Protein AF-A0A6P0RZ44-F1 (afdb_monomer_lite)

Radius of gyration: 16.46 Å; chains: 1; bounding box: 52×28×26 Å

pLDDT: mean 89.08, std 12.03, range [58.03, 98.38]

Foldseek 3Di:
DPPVVVVVVVVVVVVVVVVVLVVQQVVFVVVCVVVVDQKDFDWDADPQQKIAGCYMDGDPPDDDDRHGPIGHNVD

Structure (mmCIF, N/CA/C/O backbone):
data_AF-A0A6P0RZ44-F1
#
_entry.id   AF-A0A6P0RZ44-F1
#
loop_
_atom_site.group_PDB
_atom_site.id
_atom_site.type_symbol
_atom_site.label_atom_id
_atom_site.label_alt_id
_atom_site.label_comp_id
_atom_site.label_asym_id
_atom_site.label_entity_id
_atom_site.label_seq_id
_atom_site.pdbx_PDB_ins_code
_atom_site.Cartn_x
_atom_site.Cartn_y
_atom_site.Cartn_z
_atom_site.occupancy
_atom_site.B_iso_or_equiv
_atom_site.auth_seq_id
_atom_site.auth_comp_id
_atom_site.auth_asym_id
_atom_site.auth_atom_id
_atom_site.pdbx_PDB_model_num
ATOM 1 N N . MET A 1 1 ? 38.457 15.712 3.304 1.00 58.72 1 MET A N 1
ATOM 2 C CA . MET A 1 1 ? 37.277 16.544 2.970 1.00 58.72 1 MET A CA 1
ATOM 3 C C . MET A 1 1 ? 36.171 15.791 2.206 1.00 58.72 1 MET A C 1
ATOM 5 O O . MET A 1 1 ? 35.015 15.980 2.541 1.00 58.72 1 MET A O 1
ATOM 9 N N . TYR A 1 2 ? 36.469 14.883 1.261 1.00 59.97 2 TYR A N 1
ATOM 10 C CA . TYR A 1 2 ? 35.446 14.184 0.444 1.00 59.97 2 TYR A CA 1
ATOM 11 C C . TYR A 1 2 ? 34.569 13.128 1.161 1.00 59.97 2 TYR A C 1
ATOM 13 O O . TYR A 1 2 ? 33.435 12.895 0.748 1.00 59.97 2 TYR A O 1
ATOM 21 N N . LYS A 1 3 ? 35.040 12.508 2.254 1.00 59.81 3 LYS A N 1
ATOM 22 C CA . LYS A 1 3 ? 34.295 11.445 2.970 1.00 59.81 3 LYS A CA 1
ATOM 23 C C . LYS A 1 3 ? 32.991 11.924 3.631 1.00 59.81 3 LYS A C 1
ATOM 25 O O . LYS A 1 3 ? 32.004 11.198 3.605 1.00 59.81 3 LYS A O 1
ATOM 30 N N . GLY A 1 4 ? 32.967 13.140 4.186 1.00 75.94 4 GLY A N 1
ATOM 31 C CA . GLY A 1 4 ? 31.791 13.678 4.886 1.00 75.94 4 GLY A CA 1
ATOM 32 C C . GLY A 1 4 ? 30.618 14.005 3.956 1.00 75.94 4 GLY A C 1
ATOM 33 O O . GLY A 1 4 ? 29.468 13.770 4.308 1.00 75.94 4 GLY A O 1
ATOM 34 N N . LEU A 1 5 ? 30.901 14.472 2.736 1.00 81.38 5 LEU A N 1
ATOM 35 C CA . LEU A 1 5 ? 29.875 14.774 1.729 1.00 81.38 5 LEU A CA 1
ATOM 36 C C . LEU A 1 5 ? 29.198 13.508 1.192 1.00 81.38 5 LEU A C 1
ATOM 38 O O . LEU A 1 5 ? 27.988 13.504 0.981 1.00 81.38 5 LEU A O 1
ATOM 42 N N . LEU A 1 6 ? 29.959 12.422 1.011 1.00 85.00 6 LEU A N 1
ATOM 43 C CA . LEU A 1 6 ? 29.401 11.134 0.599 1.00 85.00 6 LEU A CA 1
ATOM 44 C C . LEU A 1 6 ? 28.492 10.549 1.686 1.00 85.00 6 LEU A C 1
ATOM 46 O O . LEU A 1 6 ? 27.381 10.129 1.376 1.00 85.00 6 LEU A O 1
ATOM 50 N N . LEU A 1 7 ? 28.931 10.599 2.948 1.00 86.38 7 LEU A N 1
ATOM 51 C CA . LEU A 1 7 ? 28.120 10.216 4.107 1.00 86.38 7 LEU A CA 1
ATOM 52 C C . LEU A 1 7 ? 26.839 11.052 4.195 1.00 86.38 7 LEU A C 1
ATOM 54 O O . LEU A 1 7 ? 25.761 10.482 4.282 1.00 86.38 7 LEU A O 1
ATOM 58 N N . ASN A 1 8 ? 26.922 12.379 4.072 1.00 84.94 8 ASN A N 1
ATOM 59 C CA . ASN A 1 8 ? 25.738 13.243 4.081 1.00 84.94 8 ASN A CA 1
ATOM 60 C C . ASN A 1 8 ? 24.784 12.950 2.919 1.00 84.94 8 ASN A C 1
ATOM 62 O O . ASN A 1 8 ? 23.574 12.937 3.119 1.00 84.94 8 ASN A O 1
ATOM 66 N N . ARG A 1 9 ? 25.300 12.663 1.718 1.00 79.00 9 ARG A N 1
ATOM 67 C CA . ARG A 1 9 ? 24.475 12.284 0.564 1.00 79.00 9 ARG A CA 1
ATOM 68 C C . ARG A 1 9 ? 23.825 10.914 0.750 1.00 79.00 9 ARG A C 1
ATOM 70 O O . ARG A 1 9 ? 22.658 10.761 0.415 1.00 79.00 9 ARG A O 1
ATOM 77 N N . MET A 1 10 ? 24.546 9.928 1.284 1.00 75.44 10 MET A N 1
ATOM 78 C CA . MET A 1 10 ? 23.990 8.611 1.617 1.00 75.44 10 MET A CA 1
ATOM 79 C C . MET A 1 10 ? 22.902 8.741 2.683 1.00 75.44 10 MET A C 1
ATOM 81 O O . MET A 1 10 ? 21.789 8.282 2.461 1.00 75.44 10 MET A O 1
ATOM 85 N N . THR A 1 11 ? 23.179 9.450 3.777 1.00 77.56 11 THR A N 1
ATOM 86 C CA . THR A 1 11 ? 22.223 9.710 4.859 1.00 77.56 11 THR A CA 1
ATOM 87 C C . THR A 1 11 ? 21.015 10.509 4.376 1.00 77.56 11 THR A C 1
ATOM 89 O O . THR A 1 11 ? 19.894 10.186 4.741 1.00 77.56 11 THR A O 1
ATOM 92 N N . SER A 1 12 ? 21.205 11.516 3.520 1.00 73.38 12 SER A N 1
ATOM 93 C CA . SER A 1 12 ? 20.110 12.270 2.899 1.00 73.38 12 SER A CA 1
ATOM 94 C C . SER A 1 12 ? 19.273 11.386 1.973 1.00 73.38 12 SER A C 1
ATOM 96 O O . SER A 1 12 ? 18.055 11.435 2.060 1.00 73.38 12 SER A O 1
ATOM 98 N N . ARG A 1 13 ? 19.878 10.508 1.160 1.00 66.38 13 ARG A N 1
ATOM 99 C CA . ARG A 1 13 ? 19.131 9.537 0.337 1.00 66.38 13 ARG A CA 1
ATOM 100 C C . ARG A 1 13 ? 18.364 8.520 1.188 1.00 66.38 13 ARG A C 1
ATOM 102 O O . ARG A 1 13 ? 17.224 8.229 0.858 1.00 66.38 13 ARG A O 1
ATOM 109 N N . ILE A 1 14 ? 18.959 8.041 2.284 1.00 66.62 14 ILE A N 1
ATOM 110 C CA . ILE A 1 14 ? 18.305 7.158 3.266 1.00 66.62 14 ILE A CA 1
ATOM 111 C C . ILE A 1 14 ? 17.140 7.888 3.963 1.00 66.62 14 ILE A C 1
ATOM 113 O O . ILE A 1 14 ? 16.079 7.308 4.174 1.00 66.62 14 ILE A O 1
ATOM 117 N N . ARG A 1 15 ? 17.298 9.178 4.278 1.00 64.88 15 ARG A N 1
ATOM 118 C CA . ARG A 1 15 ? 16.239 10.017 4.862 1.00 64.88 15 ARG A CA 1
ATOM 119 C C . ARG A 1 15 ? 15.132 10.360 3.866 1.00 64.88 15 ARG A C 1
ATOM 121 O O . ARG A 1 15 ? 13.970 10.270 4.219 1.00 64.88 15 ARG A O 1
ATOM 128 N N . HIS A 1 16 ? 15.455 10.646 2.610 1.00 61.31 16 HIS A N 1
ATOM 129 C CA . HIS A 1 16 ? 14.450 10.867 1.566 1.00 61.31 16 HIS A CA 1
ATOM 130 C C . HIS A 1 16 ? 13.638 9.606 1.246 1.00 61.31 16 HIS A C 1
ATOM 132 O O . HIS A 1 16 ? 12.465 9.720 0.904 1.00 61.31 16 HIS A O 1
ATOM 138 N N . SER A 1 17 ? 14.218 8.405 1.377 1.00 58.03 17 SER A N 1
ATOM 139 C CA . SER A 1 17 ? 13.433 7.167 1.291 1.00 58.03 17 SER A CA 1
ATOM 140 C C . SER A 1 17 ? 12.489 6.963 2.479 1.00 58.03 17 SER A C 1
ATOM 142 O O . SER A 1 17 ? 11.459 6.321 2.303 1.00 58.03 17 SER A O 1
ATOM 144 N N . LEU A 1 18 ? 12.808 7.516 3.658 1.00 61.03 18 LEU A N 1
ATOM 145 C CA . LEU A 1 18 ? 11.916 7.481 4.825 1.00 61.03 18 LEU A CA 1
ATOM 146 C C . LEU A 1 18 ? 10.698 8.399 4.614 1.00 61.03 18 LEU A C 1
ATOM 148 O O . LEU A 1 18 ? 9.573 7.955 4.816 1.00 61.03 18 LEU A O 1
ATOM 152 N N . GLU A 1 19 ? 10.903 9.600 4.067 1.00 77.88 19 G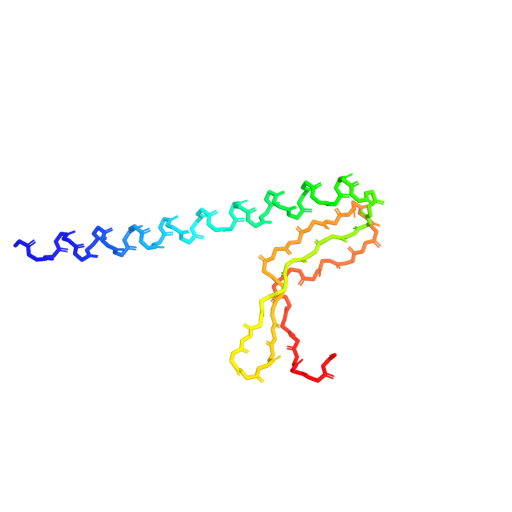LU A N 1
ATOM 153 C CA . GLU A 1 19 ? 9.813 10.528 3.707 1.00 77.88 19 GLU A CA 1
ATOM 154 C C . GLU A 1 19 ? 8.861 9.941 2.654 1.00 77.88 19 GLU A C 1
ATOM 156 O O . GLU A 1 19 ? 7.649 10.124 2.722 1.00 77.88 19 GLU A O 1
ATOM 161 N N . LEU A 1 20 ? 9.387 9.196 1.673 1.00 85.12 20 LEU A N 1
ATOM 162 C CA . LEU A 1 20 ? 8.543 8.591 0.644 1.00 85.12 20 LEU A CA 1
ATOM 163 C C . LEU A 1 20 ? 7.544 7.601 1.253 1.00 85.12 20 LEU A C 1
ATOM 165 O O . LEU A 1 20 ? 6.366 7.650 0.911 1.00 85.12 20 LEU A O 1
ATOM 169 N N . GLN A 1 21 ? 7.981 6.720 2.158 1.00 87.62 21 GLN A N 1
ATOM 170 C CA . GLN A 1 21 ? 7.063 5.762 2.777 1.00 87.62 21 GLN A CA 1
ATOM 171 C C . GLN A 1 21 ? 5.994 6.470 3.617 1.00 87.62 21 GLN A C 1
ATOM 173 O O . GLN A 1 21 ? 4.840 6.039 3.606 1.00 87.62 21 GLN A O 1
ATOM 178 N N . GLU A 1 22 ? 6.345 7.560 4.302 1.00 88.62 22 GLU A N 1
ATOM 179 C CA . GLU A 1 22 ? 5.395 8.383 5.057 1.00 88.62 22 GLU A CA 1
ATOM 180 C C . GLU A 1 22 ? 4.357 9.035 4.135 1.00 88.62 22 GLU A C 1
ATOM 182 O O . GLU A 1 22 ? 3.158 8.866 4.358 1.00 88.62 22 GLU A O 1
ATOM 187 N N . ILE A 1 23 ? 4.795 9.669 3.040 1.00 89.81 23 ILE A N 1
ATOM 188 C CA . ILE A 1 23 ? 3.911 10.271 2.027 1.00 89.81 23 ILE A CA 1
ATOM 189 C C . ILE A 1 23 ? 2.962 9.224 1.438 1.00 89.81 23 ILE A C 1
ATOM 191 O O . ILE A 1 23 ? 1.753 9.449 1.357 1.00 89.81 23 ILE A O 1
ATOM 195 N N . LEU A 1 24 ? 3.487 8.065 1.035 1.00 95.25 24 LEU A N 1
ATOM 196 C CA . LEU A 1 24 ? 2.684 6.998 0.438 1.00 95.25 24 LEU A CA 1
ATOM 197 C C . LEU A 1 24 ? 1.677 6.423 1.441 1.00 95.25 24 LEU A C 1
ATOM 199 O O . LEU A 1 24 ? 0.531 6.175 1.071 1.00 95.25 24 LEU A O 1
ATOM 203 N N . SER A 1 25 ? 2.082 6.254 2.705 1.00 94.88 25 SER A N 1
ATOM 204 C CA . SER A 1 25 ? 1.217 5.751 3.782 1.00 94.88 25 SER A CA 1
ATOM 205 C C . SER A 1 25 ? 0.101 6.741 4.126 1.00 94.88 25 SER A C 1
ATOM 207 O O . SER A 1 25 ? -1.055 6.338 4.271 1.00 94.88 25 SER A O 1
ATOM 209 N N . ALA A 1 26 ? 0.417 8.037 4.199 1.00 94.81 26 ALA A N 1
ATOM 210 C CA . ALA A 1 26 ? -0.576 9.094 4.379 1.00 94.81 26 ALA A CA 1
ATOM 211 C C . ALA A 1 26 ? -1.570 9.113 3.208 1.00 94.81 26 ALA A C 1
ATOM 213 O O . ALA A 1 26 ? -2.780 9.059 3.425 1.00 94.81 26 ALA A O 1
ATOM 214 N N . THR A 1 27 ? -1.061 9.045 1.973 1.00 96.38 27 THR A N 1
ATOM 215 C CA . THR A 1 27 ? -1.873 9.043 0.746 1.00 96.38 27 THR A CA 1
ATOM 216 C C . THR A 1 27 ? -2.894 7.904 0.737 1.00 96.38 27 THR A C 1
ATOM 218 O O . THR A 1 27 ? -4.084 8.146 0.545 1.00 96.38 27 THR A O 1
ATOM 221 N N . VAL A 1 28 ? -2.472 6.653 0.977 1.00 98.31 28 VAL A N 1
ATOM 222 C CA . VAL A 1 28 ? -3.410 5.511 0.974 1.00 98.31 28 VAL A CA 1
ATOM 223 C C . VAL A 1 28 ? -4.441 5.600 2.100 1.00 98.31 28 VAL A C 1
ATOM 225 O O . VAL A 1 28 ? -5.579 5.174 1.908 1.00 98.31 28 VAL A O 1
ATOM 228 N N . SER A 1 29 ? -4.073 6.162 3.254 1.00 97.75 29 SER A N 1
ATOM 229 C CA . SER A 1 29 ? -4.984 6.357 4.386 1.00 97.75 29 SER A CA 1
ATOM 230 C C . SER A 1 29 ? -6.055 7.408 4.079 1.00 97.75 29 SER A C 1
ATOM 232 O O . SER A 1 29 ? -7.252 7.132 4.211 1.00 97.75 29 SER A O 1
ATOM 234 N N . GLU A 1 30 ? -5.637 8.581 3.598 1.00 97.88 30 GLU A N 1
ATOM 235 C CA . GLU A 1 30 ? -6.531 9.683 3.230 1.00 97.88 30 GLU A CA 1
ATOM 236 C C . GLU A 1 30 ? -7.455 9.291 2.076 1.00 97.88 30 GLU A C 1
ATOM 238 O O . GLU A 1 30 ? -8.666 9.486 2.167 1.00 97.88 30 GLU A O 1
ATOM 243 N N . MET A 1 31 ? -6.922 8.652 1.030 1.00 98.31 31 MET A N 1
ATOM 244 C CA . MET A 1 31 ? -7.724 8.185 -0.101 1.00 98.31 31 MET A CA 1
ATOM 245 C C . MET A 1 31 ? -8.750 7.129 0.305 1.00 98.31 31 MET A C 1
ATOM 247 O O . MET A 1 31 ? -9.882 7.182 -0.168 1.00 98.31 31 MET A O 1
ATOM 251 N N . ARG A 1 32 ? -8.396 6.176 1.181 1.00 98.19 32 ARG A N 1
ATOM 252 C CA . ARG A 1 32 ? -9.355 5.163 1.649 1.00 98.19 32 ARG A CA 1
ATOM 253 C C . ARG A 1 32 ? -10.509 5.815 2.409 1.00 98.19 32 ARG A C 1
ATOM 255 O O . ARG A 1 32 ? -11.655 5.431 2.203 1.00 98.19 32 ARG A O 1
ATOM 262 N N . SER A 1 33 ? -10.197 6.795 3.259 1.00 96.31 33 SER A N 1
ATOM 263 C CA . SER A 1 33 ? -11.196 7.575 3.993 1.00 96.31 33 SER A CA 1
ATOM 264 C C . SER A 1 33 ? -12.074 8.406 3.055 1.00 96.31 33 SER A C 1
ATOM 266 O O . SER A 1 33 ? -13.285 8.441 3.227 1.00 96.31 33 SER A O 1
ATOM 268 N N . PHE A 1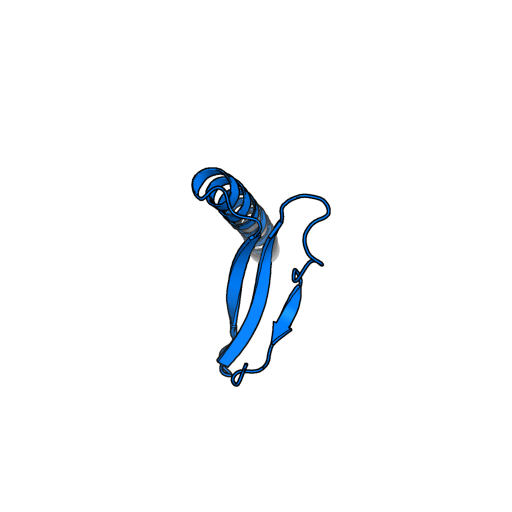 34 ? -11.474 9.070 2.066 1.00 97.44 34 PHE A N 1
ATOM 269 C CA . PHE A 1 34 ? -12.185 9.907 1.100 1.00 97.44 34 PHE A CA 1
ATOM 270 C C . PHE A 1 34 ? -13.118 9.100 0.188 1.00 97.44 34 PHE A C 1
ATOM 272 O O . PHE A 1 34 ? -14.235 9.529 -0.081 1.00 97.44 34 PHE A O 1
ATOM 279 N N . LEU A 1 35 ? -12.666 7.935 -0.281 1.00 97.31 35 LEU A N 1
ATOM 280 C CA . LEU A 1 35 ? -13.427 7.066 -1.182 1.00 97.31 35 LEU A CA 1
ATOM 281 C C . LEU A 1 35 ? -14.432 6.158 -0.457 1.00 97.31 35 LEU A C 1
ATOM 283 O O . LEU A 1 35 ? -15.168 5.449 -1.137 1.00 97.31 35 LEU A O 1
ATOM 287 N N . ASP A 1 36 ? -14.420 6.133 0.881 1.00 95.75 36 ASP A N 1
ATOM 288 C CA . ASP A 1 36 ? -15.187 5.204 1.724 1.00 95.75 36 ASP A CA 1
ATOM 289 C C . ASP A 1 36 ? -15.135 3.752 1.211 1.00 95.75 36 ASP A C 1
ATOM 291 O O . ASP A 1 36 ? -16.141 3.102 0.934 1.00 95.75 36 ASP A O 1
ATOM 295 N N . THR A 1 37 ? -13.912 3.256 1.009 1.00 96.38 37 THR A N 1
ATOM 296 C CA . THR A 1 37 ? -13.665 1.925 0.441 1.00 96.38 37 THR A CA 1
ATOM 297 C C . THR A 1 37 ? -12.898 1.017 1.399 1.00 96.38 37 THR A C 1
ATOM 299 O O . THR A 1 37 ? -12.226 1.460 2.337 1.00 96.38 37 THR A O 1
ATOM 302 N N . ASP A 1 38 ? -12.961 -0.287 1.140 1.00 96.69 38 ASP A N 1
ATOM 303 C CA . ASP A 1 38 ? -12.339 -1.311 1.979 1.00 96.69 38 ASP A CA 1
ATOM 304 C C . ASP A 1 38 ? -10.812 -1.359 1.833 1.00 96.69 38 ASP A C 1
ATOM 306 O O . ASP A 1 38 ? -10.121 -1.795 2.758 1.00 96.69 38 ASP A O 1
ATOM 310 N N . ARG A 1 39 ? -10.263 -0.909 0.696 1.00 97.75 39 ARG A N 1
ATOM 311 C CA . ARG A 1 39 ? -8.816 -0.901 0.442 1.00 97.75 39 ARG A CA 1
ATOM 312 C C . ARG A 1 39 ? -8.396 0.171 -0.556 1.00 97.75 39 ARG A C 1
ATOM 314 O O . ARG A 1 39 ? -8.983 0.295 -1.625 1.00 97.75 39 ARG A O 1
ATOM 321 N N . VAL A 1 40 ? -7.276 0.826 -0.261 1.00 98.38 40 VAL A N 1
ATOM 322 C CA . VAL A 1 40 ? -6.463 1.558 -1.244 1.00 98.38 40 VAL A CA 1
ATOM 323 C C . VAL A 1 40 ? -5.031 1.042 -1.160 1.00 98.38 40 VAL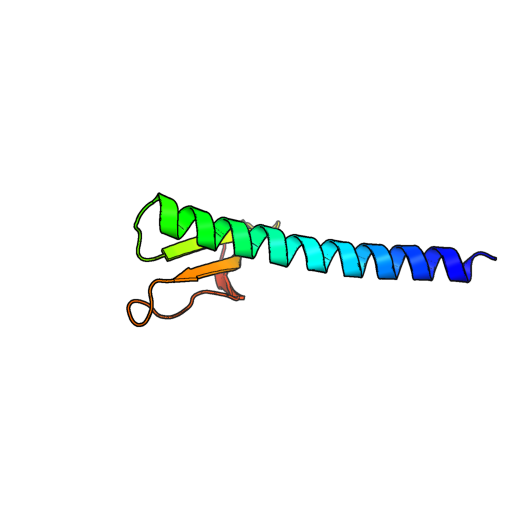 A C 1
ATOM 325 O O . VAL A 1 40 ? -4.520 0.790 -0.069 1.00 98.38 40 VAL A O 1
ATOM 328 N N . LYS A 1 41 ? -4.381 0.865 -2.311 1.00 97.75 41 LYS A N 1
ATOM 329 C CA . LYS A 1 41 ? -2.983 0.436 -2.397 1.00 97.75 41 LYS A CA 1
ATOM 330 C C . LYS A 1 41 ? -2.238 1.222 -3.468 1.00 97.75 41 LYS A C 1
ATOM 332 O O . LYS A 1 41 ? -2.828 1.577 -4.485 1.00 97.75 41 LYS A O 1
ATOM 337 N N . ILE A 1 42 ? -0.946 1.446 -3.256 1.00 98.25 42 ILE A N 1
ATOM 338 C CA . ILE A 1 42 ? -0.039 1.978 -4.276 1.00 98.25 42 ILE A CA 1
ATOM 339 C C . ILE A 1 42 ? 0.811 0.827 -4.797 1.00 98.25 42 ILE A C 1
ATOM 341 O O . ILE A 1 42 ? 1.475 0.129 -4.026 1.00 98.25 42 ILE A O 1
ATOM 345 N N . TYR A 1 43 ? 0.763 0.639 -6.112 1.00 97.38 43 TYR A N 1
ATOM 346 C CA . TYR A 1 43 ? 1.464 -0.415 -6.830 1.00 97.38 43 TYR A CA 1
ATOM 347 C C . TYR A 1 43 ? 2.629 0.186 -7.621 1.00 97.38 43 TYR A C 1
ATOM 349 O O . TYR A 1 43 ? 2.421 1.080 -8.441 1.00 97.38 43 TYR A O 1
ATOM 357 N N . ARG A 1 44 ? 3.852 -0.280 -7.360 1.00 96.94 44 ARG A N 1
ATOM 358 C CA . ARG A 1 44 ? 5.052 0.132 -8.093 1.00 96.94 44 ARG A CA 1
ATOM 359 C C . ARG A 1 44 ? 5.356 -0.892 -9.171 1.00 96.94 44 ARG A C 1
ATOM 361 O O . ARG A 1 44 ? 5.571 -2.055 -8.849 1.00 96.94 44 ARG A O 1
ATOM 368 N N . PHE A 1 45 ? 5.405 -0.436 -10.416 1.00 97.00 45 PHE A N 1
ATOM 369 C CA . PHE A 1 45 ? 5.905 -1.235 -11.528 1.00 97.00 45 PHE A CA 1
ATOM 370 C C . PHE A 1 45 ? 7.433 -1.263 -11.527 1.00 97.00 45 PHE A C 1
ATOM 372 O O . PHE A 1 45 ? 8.081 -0.235 -11.315 1.00 97.00 45 PHE A O 1
ATOM 379 N N . GLU A 1 46 ? 7.983 -2.436 -11.797 1.00 96.12 46 GLU A N 1
ATOM 380 C CA . GLU A 1 46 ? 9.396 -2.663 -12.063 1.00 96.12 46 GLU A CA 1
ATOM 381 C C . GLU A 1 46 ? 9.647 -2.677 -13.589 1.00 96.12 46 GLU A C 1
ATOM 383 O O . GLU A 1 46 ? 8.703 -2.796 -14.379 1.00 96.12 46 GLU A O 1
ATOM 388 N N . PRO A 1 47 ? 10.903 -2.531 -14.056 1.00 97.06 47 PRO A N 1
ATOM 389 C CA . PRO A 1 47 ? 11.202 -2.419 -15.488 1.00 97.06 47 PRO A CA 1
ATOM 390 C C . PRO A 1 47 ? 10.802 -3.633 -16.337 1.00 97.06 47 PRO A C 1
ATOM 392 O O . PRO A 1 47 ? 10.607 -3.493 -17.542 1.00 97.06 47 PRO A O 1
ATOM 395 N N . ASP A 1 48 ? 10.699 -4.816 -15.729 1.00 96.38 48 ASP A N 1
ATOM 396 C CA . ASP A 1 48 ? 10.262 -6.052 -16.386 1.00 96.38 48 ASP A CA 1
ATOM 397 C C . ASP A 1 48 ? 8.728 -6.185 -16.468 1.00 96.38 48 ASP A C 1
ATOM 399 O O . ASP A 1 48 ? 8.218 -7.195 -16.951 1.00 96.38 48 ASP A O 1
ATOM 403 N N . GLY A 1 49 ? 7.992 -5.166 -16.014 1.00 95.00 49 GLY A N 1
ATOM 404 C CA . GLY A 1 49 ? 6.533 -5.132 -15.991 1.00 95.00 49 GLY A CA 1
ATOM 405 C C . GLY A 1 49 ? 5.912 -5.813 -14.773 1.00 95.00 49 GLY A C 1
ATOM 406 O O . GLY A 1 49 ? 4.709 -5.665 -14.565 1.00 95.00 49 GLY A O 1
ATOM 407 N N . SER A 1 50 ? 6.698 -6.515 -13.948 1.00 97.69 50 SER A N 1
ATOM 408 C CA . SER A 1 50 ? 6.232 -6.984 -12.642 1.00 97.69 50 SER A CA 1
ATOM 409 C C . SER A 1 50 ? 5.962 -5.797 -11.716 1.00 97.69 50 SER A C 1
ATOM 411 O O . SER A 1 50 ? 6.253 -4.640 -12.037 1.00 97.69 50 SER A O 1
ATOM 413 N N . GLY A 1 51 ? 5.393 -6.048 -10.544 1.00 97.31 51 GLY A N 1
ATOM 414 C CA . GLY A 1 51 ? 5.306 -4.984 -9.562 1.00 97.31 51 GLY A CA 1
ATOM 415 C C . GLY A 1 51 ? 4.991 -5.431 -8.154 1.00 97.31 51 GLY A C 1
ATOM 416 O O . GLY A 1 51 ? 4.782 -6.608 -7.864 1.00 97.31 51 GLY A O 1
ATOM 417 N N . GLN A 1 52 ? 5.005 -4.448 -7.264 1.00 97.88 52 GLN A N 1
ATOM 418 C CA . GLN A 1 52 ? 4.898 -4.643 -5.829 1.00 97.88 52 GLN A CA 1
ATOM 419 C C . GLN A 1 52 ? 3.897 -3.661 -5.225 1.00 97.88 52 GLN A C 1
ATOM 421 O O . GLN A 1 52 ? 3.864 -2.481 -5.579 1.00 97.88 52 GLN A O 1
ATOM 426 N N . VAL A 1 53 ? 3.126 -4.114 -4.237 1.00 98.12 53 VAL A N 1
ATOM 427 C CA . VAL A 1 53 ? 2.361 -3.203 -3.376 1.00 98.12 53 VAL A CA 1
ATOM 428 C C . VAL A 1 53 ? 3.298 -2.565 -2.353 1.00 98.12 53 VAL A C 1
ATOM 430 O O . VAL A 1 53 ? 3.789 -3.247 -1.454 1.00 98.12 53 VAL A O 1
ATOM 433 N N . ILE A 1 54 ? 3.530 -1.256 -2.474 1.00 96.94 54 ILE A N 1
ATOM 434 C CA . ILE A 1 54 ? 4.504 -0.517 -1.646 1.00 96.94 54 ILE A CA 1
ATOM 435 C C . ILE A 1 54 ? 3.858 0.334 -0.543 1.00 96.94 54 ILE A C 1
ATOM 437 O O . ILE A 1 54 ? 4.528 0.753 0.398 1.00 96.94 54 ILE A O 1
ATOM 441 N N . ALA A 1 55 ? 2.550 0.571 -0.627 1.00 97.50 55 ALA A N 1
ATOM 442 C CA . ALA A 1 55 ? 1.755 1.155 0.447 1.00 97.50 55 ALA A CA 1
ATOM 443 C C . ALA A 1 55 ? 0.325 0.623 0.377 1.00 97.50 55 ALA A C 1
ATOM 445 O O . ALA A 1 55 ? -0.193 0.355 -0.710 1.00 97.50 55 ALA A O 1
ATOM 446 N N . GLU A 1 56 ? -0.311 0.469 1.532 1.00 98.31 56 GLU A N 1
ATOM 447 C CA . GLU A 1 56 ? -1.655 -0.085 1.648 1.00 98.31 56 GLU A CA 1
ATOM 448 C C . GLU A 1 56 ? -2.391 0.539 2.843 1.00 98.31 56 GLU A C 1
ATOM 450 O O . GLU A 1 56 ? -1.807 0.746 3.905 1.00 98.31 56 GLU A O 1
ATOM 455 N N . SER A 1 57 ? -3.685 0.813 2.673 1.00 98.00 57 SER A N 1
ATOM 456 C CA . SER A 1 57 ? -4.636 1.041 3.761 1.00 98.00 57 SER A CA 1
ATOM 457 C C . SER A 1 57 ? -5.805 0.077 3.588 1.00 98.00 57 SER A C 1
ATOM 459 O O . SER A 1 57 ? -6.372 -0.013 2.497 1.00 98.00 57 SER A O 1
ATOM 461 N N . ILE A 1 58 ? -6.168 -0.639 4.654 1.00 97.25 58 ILE A N 1
ATOM 462 C CA . ILE A 1 58 ? -7.275 -1.604 4.676 1.00 97.25 58 ILE A CA 1
ATOM 463 C C . ILE A 1 58 ? -8.262 -1.272 5.789 1.00 97.25 58 ILE A C 1
ATOM 465 O O . ILE A 1 58 ? -7.874 -0.847 6.878 1.00 97.25 58 ILE A O 1
ATOM 469 N N . ALA A 1 59 ? -9.544 -1.505 5.527 1.00 94.31 59 ALA A N 1
ATOM 470 C CA . ALA A 1 59 ? -10.545 -1.548 6.578 1.00 94.31 59 ALA A CA 1
ATOM 471 C C . ALA A 1 59 ? -10.226 -2.706 7.550 1.00 94.31 59 ALA A C 1
ATOM 473 O O . ALA A 1 59 ? -9.900 -3.814 7.099 1.00 94.31 59 ALA A O 1
ATOM 474 N N . PRO A 1 60 ? -10.324 -2.488 8.874 1.00 86.69 60 PRO A N 1
ATOM 475 C CA . PRO A 1 60 ? -10.069 -3.533 9.859 1.00 86.69 60 PRO A CA 1
ATOM 476 C C . PRO A 1 60 ? -10.909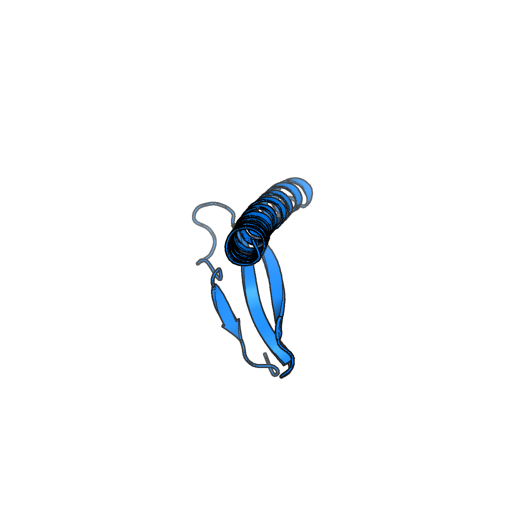 -4.791 9.603 1.00 86.69 60 PRO A C 1
ATOM 478 O O . PRO A 1 60 ? -12.110 -4.704 9.355 1.00 86.69 60 PRO A O 1
ATOM 481 N N . ASN A 1 61 ? -10.275 -5.964 9.698 1.00 81.62 61 ASN A N 1
ATOM 482 C CA . ASN A 1 61 ? -10.911 -7.290 9.657 1.00 81.62 61 ASN A CA 1
ATOM 483 C C . ASN A 1 61 ? -11.715 -7.640 8.388 1.00 81.62 61 ASN A C 1
ATOM 485 O O . ASN A 1 61 ? -12.501 -8.584 8.426 1.00 81.62 61 ASN A O 1
ATOM 489 N N . ARG A 1 62 ? -11.531 -6.932 7.263 1.00 83.81 62 ARG A N 1
ATOM 490 C CA .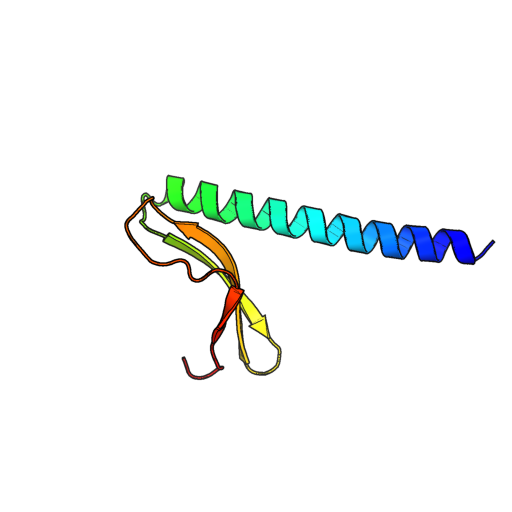 ARG A 1 62 ? -12.228 -7.268 6.005 1.00 83.81 62 ARG A CA 1
ATOM 491 C C . ARG A 1 62 ? -11.410 -8.103 5.029 1.00 83.81 62 ARG A C 1
ATOM 493 O O . ARG A 1 62 ? -11.954 -9.016 4.419 1.00 83.81 62 ARG A O 1
ATOM 500 N N . LEU A 1 63 ? -10.129 -7.781 4.843 1.00 93.00 63 LEU A N 1
ATOM 501 C CA . LEU A 1 63 ? -9.312 -8.344 3.765 1.00 93.00 63 LEU A CA 1
ATOM 502 C C . LEU A 1 63 ? -7.877 -8.648 4.237 1.00 93.00 63 LEU A C 1
ATOM 504 O O . LEU A 1 63 ? -7.332 -7.881 5.033 1.00 93.00 63 LEU A O 1
ATOM 508 N N . PRO A 1 64 ? -7.223 -9.708 3.721 1.00 95.00 64 PRO A N 1
ATOM 509 C CA . PRO A 1 64 ? -5.823 -10.009 4.031 1.00 95.00 64 PRO A CA 1
ATOM 510 C C . PRO A 1 64 ? -4.885 -8.993 3.372 1.00 95.00 64 PRO A C 1
ATOM 512 O O . PRO A 1 64 ? -5.077 -8.670 2.200 1.00 95.00 64 PRO A O 1
ATOM 515 N N . SER A 1 65 ? -3.877 -8.497 4.096 1.00 96.19 65 SER A N 1
ATOM 516 C CA . SER A 1 65 ? -2.936 -7.492 3.576 1.00 96.19 65 SER A CA 1
ATOM 517 C C . SER A 1 65 ? -2.208 -7.977 2.318 1.00 96.19 65 SER A C 1
ATOM 519 O O . SER A 1 65 ? -1.792 -9.133 2.236 1.00 96.19 65 SER A O 1
ATOM 521 N N . MET A 1 66 ? -2.058 -7.076 1.345 1.00 96.94 66 MET A N 1
ATOM 522 C CA . MET A 1 66 ? -1.235 -7.291 0.153 1.00 96.94 66 MET A CA 1
ATOM 523 C C . MET A 1 66 ? 0.107 -6.556 0.222 1.00 96.94 66 MET A C 1
ATOM 525 O O . MET A 1 66 ? 0.879 -6.626 -0.733 1.00 96.94 66 MET A O 1
ATOM 529 N N . LEU A 1 67 ? 0.391 -5.833 1.308 1.00 97.25 67 LEU A N 1
ATOM 530 C CA . LEU A 1 67 ? 1.605 -5.035 1.439 1.00 97.25 67 LEU A CA 1
ATOM 531 C C . LEU A 1 67 ? 2.860 -5.905 1.275 1.00 97.25 67 LEU A C 1
ATOM 533 O O . LEU A 1 67 ? 3.025 -6.925 1.941 1.00 97.25 67 LEU A O 1
ATOM 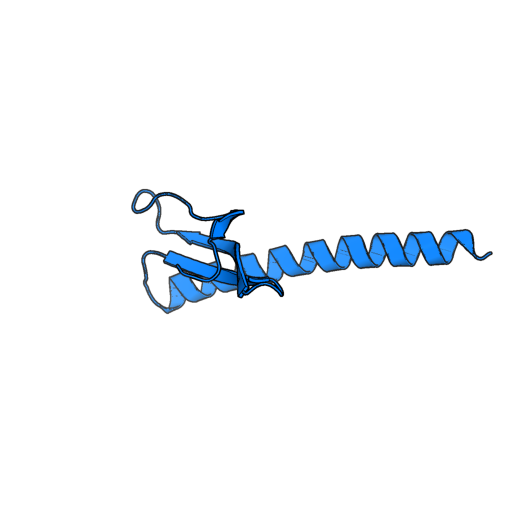537 N N . GLY A 1 68 ? 3.751 -5.489 0.378 1.00 96.69 68 GLY A N 1
ATOM 538 C CA . GLY A 1 68 ? 5.003 -6.182 0.090 1.00 96.69 68 GLY A CA 1
ATOM 539 C C . GLY A 1 68 ? 4.892 -7.357 -0.886 1.00 96.69 68 GLY A C 1
ATOM 540 O O . GLY A 1 68 ? 5.935 -7.833 -1.341 1.00 96.69 68 GLY A O 1
ATOM 541 N N . LEU A 1 69 ? 3.681 -7.795 -1.253 1.00 97.62 69 LEU A N 1
ATOM 542 C CA . LEU A 1 69 ? 3.494 -8.839 -2.264 1.00 97.62 69 LEU A CA 1
ATOM 543 C C . LEU A 1 69 ? 3.966 -8.355 -3.638 1.00 97.62 69 LEU A C 1
ATOM 545 O O . LEU A 1 69 ? 3.710 -7.208 -4.019 1.00 97.62 69 LEU A O 1
ATOM 549 N N . HIS A 1 70 ? 4.637 -9.256 -4.356 1.00 97.38 70 HIS A N 1
ATOM 550 C CA . HIS A 1 70 ? 5.076 -9.067 -5.734 1.00 97.38 70 HIS A CA 1
ATOM 551 C C . HIS A 1 70 ? 4.205 -9.895 -6.669 1.00 97.38 70 HIS A C 1
ATOM 553 O O . HIS A 1 70 ? 3.875 -11.039 -6.355 1.00 97.38 70 HIS A O 1
ATOM 559 N N . PHE A 1 71 ? 3.883 -9.318 -7.816 1.00 96.94 71 PHE A N 1
ATOM 560 C CA . PHE A 1 71 ? 3.021 -9.909 -8.825 1.00 96.94 71 PHE A CA 1
ATOM 561 C C . PHE A 1 71 ? 3.750 -9.849 -10.179 1.00 96.94 71 PHE A C 1
ATOM 563 O O . PHE A 1 71 ? 4.417 -8.845 -10.467 1.00 96.94 71 PHE A O 1
ATOM 570 N N . PRO A 1 72 ? 3.717 -10.922 -10.988 1.00 97.12 72 PRO A N 1
ATOM 571 C CA . PRO A 1 72 ? 4.340 -10.939 -12.307 1.00 97.12 72 PRO A CA 1
ATOM 572 C C . PRO A 1 72 ? 3.637 -9.975 -13.275 1.00 97.12 72 PRO A C 1
ATOM 574 O O . PRO A 1 72 ? 2.517 -9.534 -13.047 1.00 97.12 72 PRO A O 1
ATOM 577 N N . ALA A 1 73 ? 4.283 -9.678 -14.404 1.00 93.56 73 ALA A N 1
ATOM 578 C CA . ALA A 1 73 ? 3.764 -8.745 -15.410 1.00 93.56 73 ALA A CA 1
ATOM 579 C C . ALA A 1 73 ? 2.440 -9.171 -16.080 1.00 93.56 73 ALA A C 1
ATOM 581 O O . ALA A 1 73 ? 1.834 -8.373 -16.791 1.00 93.56 73 ALA A O 1
ATOM 582 N N . GLY A 1 74 ? 2.038 -10.436 -15.921 1.00 90.25 74 GLY A N 1
ATOM 583 C CA . GLY A 1 74 ? 0.851 -11.018 -16.552 1.00 90.25 74 GLY A CA 1
ATOM 584 C C . GLY A 1 74 ? -0.365 -11.163 -15.638 1.00 90.25 74 GLY A C 1
ATOM 585 O O . GLY A 1 74 ? -1.322 -11.809 -16.060 1.00 90.25 74 GLY A O 1
ATOM 586 N N . ASP A 1 75 ? -0.300 -10.635 -14.414 1.00 82.94 75 ASP A N 1
ATOM 587 C CA . ASP A 1 75 ? -1.416 -10.640 -13.458 1.00 82.94 75 ASP A CA 1
ATOM 588 C C . ASP A 1 75 ? -2.551 -9.667 -13.818 1.00 82.94 75 ASP A C 1
ATOM 590 O O . ASP A 1 75 ? -2.291 -8.636 -14.484 1.00 82.94 75 ASP A O 1
#

Secondary structure (DSSP, 8-state):
-HHHHHHHHHHHHHHHHHHHHHHHHHHHHHHHHHHT-SEEEEEEEPTTS-EEEEEEEE-TTTS---TT-EE-TT-

Sequence (75 aa):
MYKGLLLNRMTSRIRHSLELQEILSATVSEMRSFLDTDRVKIYRFEPDGSGQVIAESIAPNRLPSMLGLHFPAGD